Protein AF-A0A1A8QWT6-F1 (afdb_monomer)

Radius of gyration: 21.52 Å; Cα contacts (8 Å, |Δi|>4): 157; chains: 1; bounding box: 65×19×58 Å

Foldseek 3Di:
DDDDDDPDDDWFDKDKDKDWCFKWFPADFPDQDPPPRQTWDWDKDWDDDVLVPVLIDIFDIDPTHRGRMDGTRDMDMDMFTADVVVGDTDHD

InterPro domains:
  IPR035892 C2 domain superfamily [G3DSA:2.60.40.150] (8-91)
  IPR035892 C2 domain superfamily [SSF49562] (8-85)
  IPR037721 Ferlin family [PTHR12546] (2-91)
  IPR037725 Ferlin, sixth C2 domain [cd08374] (16-92)

Structure (mmCIF, N/CA/C/O backbone):
data_AF-A0A1A8QWT6-F1
#
_entry.id   AF-A0A1A8QWT6-F1
#
loop_
_atom_site.group_PDB
_atom_site.id
_atom_site.type_symbol
_atom_site.label_atom_id
_atom_site.label_alt_id
_atom_site.label_comp_id
_atom_site.label_asym_id
_atom_site.label_entity_id
_atom_site.label_seq_id
_atom_site.pdbx_PDB_ins_code
_atom_site.Cartn_x
_atom_site.Car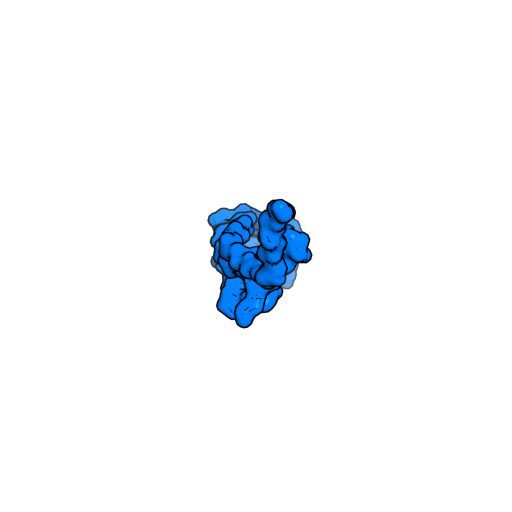tn_y
_atom_site.Cartn_z
_atom_site.occupancy
_atom_site.B_iso_or_equiv
_atom_site.auth_seq_id
_atom_site.auth_comp_id
_atom_site.auth_asym_id
_atom_site.auth_atom_id
_atom_site.pdbx_PDB_model_num
ATOM 1 N N . ALA A 1 1 ? -38.589 8.077 34.125 1.00 81.62 1 ALA A N 1
ATOM 2 C CA . ALA A 1 1 ? -37.239 8.667 34.004 1.00 81.62 1 ALA A CA 1
ATOM 3 C C . ALA A 1 1 ? -36.644 8.234 32.668 1.00 81.62 1 ALA A C 1
ATOM 5 O O . ALA A 1 1 ? -37.025 7.156 32.215 1.00 81.62 1 ALA A O 1
ATOM 6 N N . PRO A 1 2 ? -35.786 9.041 32.018 1.00 87.31 2 PRO A N 1
ATOM 7 C CA .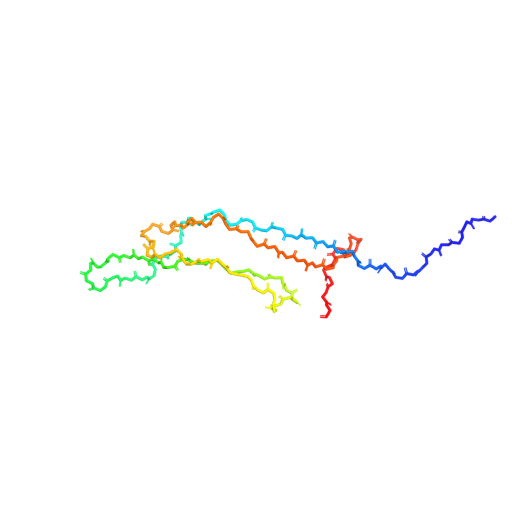 PRO A 1 2 ? -35.059 8.579 30.839 1.00 87.31 2 PRO A CA 1
ATOM 8 C C . PRO A 1 2 ? -34.160 7.380 31.193 1.00 87.31 2 PRO A C 1
ATOM 10 O O . PRO A 1 2 ? -33.775 7.237 32.359 1.00 87.31 2 PRO A O 1
ATOM 13 N N . PRO A 1 3 ? -33.847 6.510 30.218 1.00 93.19 3 PRO A N 1
ATOM 14 C CA . PRO A 1 3 ? -32.898 5.428 30.430 1.00 93.19 3 PRO A CA 1
ATOM 15 C C . PRO A 1 3 ? -31.518 5.979 30.807 1.00 93.19 3 PRO A C 1
ATOM 17 O O . PRO A 1 3 ? -31.138 7.072 30.383 1.00 93.19 3 PRO A O 1
ATOM 20 N N . ALA A 1 4 ? -30.770 5.215 31.606 1.00 92.94 4 ALA A N 1
ATOM 21 C CA . ALA A 1 4 ? -29.390 5.552 31.933 1.00 92.94 4 ALA A CA 1
ATOM 22 C C . ALA A 1 4 ? -28.533 5.564 30.657 1.00 92.94 4 ALA A C 1
ATOM 24 O O . ALA A 1 4 ? -28.653 4.676 29.813 1.00 92.94 4 ALA A O 1
ATOM 25 N N . VAL A 1 5 ? -27.678 6.577 30.526 1.00 91.25 5 VAL A N 1
ATOM 26 C CA . VAL A 1 5 ? -26.732 6.701 29.413 1.00 91.25 5 VAL A CA 1
ATOM 27 C C . VAL A 1 5 ? -25.512 5.838 29.713 1.00 91.25 5 VAL A C 1
ATOM 29 O O . VAL A 1 5 ? -24.947 5.932 30.803 1.00 91.25 5 VAL A O 1
ATOM 32 N N . ASP A 1 6 ? -25.097 5.013 28.752 1.00 88.25 6 ASP A N 1
ATOM 33 C CA . ASP A 1 6 ? -23.822 4.308 28.849 1.00 88.25 6 ASP A CA 1
ATOM 34 C C . ASP A 1 6 ? -22.670 5.286 28.582 1.00 88.25 6 ASP A C 1
ATOM 36 O O . ASP A 1 6 ? -22.613 5.924 27.531 1.00 88.25 6 ASP A O 1
ATOM 40 N N . ILE A 1 7 ? -21.778 5.418 29.563 1.00 89.44 7 ILE A N 1
ATOM 41 C CA .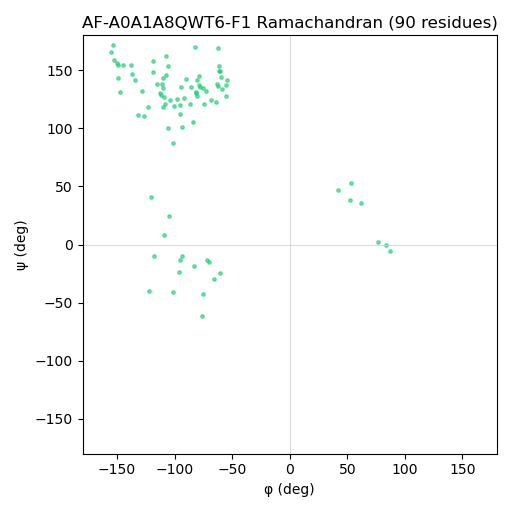 ILE A 1 7 ? -20.608 6.308 29.539 1.00 89.44 7 ILE A CA 1
ATOM 42 C C . ILE A 1 7 ?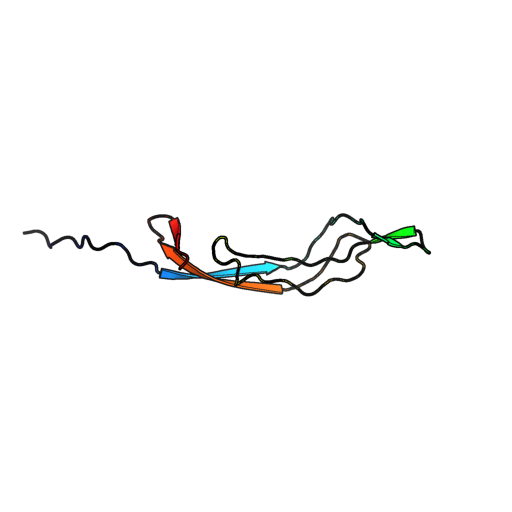 -19.290 5.537 29.414 1.00 89.44 7 ILE A C 1
ATOM 44 O O . ILE A 1 7 ? -18.217 6.120 29.588 1.00 89.44 7 ILE A O 1
ATOM 48 N N . LYS A 1 8 ? -19.339 4.221 29.175 1.00 92.44 8 LYS A N 1
ATOM 49 C CA . LYS A 1 8 ? -18.122 3.442 28.938 1.00 92.44 8 LYS A CA 1
ATOM 50 C C . LYS A 1 8 ? -17.382 3.981 27.707 1.00 92.44 8 LYS A C 1
ATOM 52 O O . LYS A 1 8 ? -18.033 4.371 26.734 1.00 92.44 8 LYS A O 1
ATOM 57 N N . PRO A 1 9 ? -16.035 3.980 27.715 1.00 87.69 9 PRO A N 1
ATOM 58 C CA . PRO A 1 9 ? -15.265 4.275 26.517 1.00 87.69 9 PRO A CA 1
ATOM 59 C C . PRO A 1 9 ? -15.692 3.362 25.370 1.00 87.69 9 PRO A C 1
ATOM 61 O O . PRO A 1 9 ? -15.962 2.175 25.576 1.00 87.69 9 PRO A O 1
ATOM 64 N N . ARG A 1 10 ? -15.736 3.916 24.159 1.00 90.50 10 ARG A N 1
ATOM 65 C CA . ARG A 1 10 ? -15.963 3.119 22.955 1.00 90.50 10 ARG A CA 1
ATOM 66 C C . ARG A 1 10 ? -14.801 2.150 22.788 1.00 90.50 10 ARG A C 1
ATOM 68 O O . ARG A 1 10 ? -13.647 2.511 23.011 1.00 90.50 10 ARG A O 1
ATOM 75 N N . LEU A 1 11 ? -15.122 0.920 22.417 1.00 91.81 11 LEU A N 1
ATOM 76 C CA . LEU A 1 11 ? -14.112 -0.066 22.073 1.00 91.81 11 LEU A CA 1
ATOM 77 C C . LEU A 1 11 ? -13.819 0.034 20.573 1.00 91.81 11 LEU A C 1
ATOM 79 O O . LEU A 1 11 ? -14.755 0.265 19.804 1.00 91.81 11 LEU A O 1
ATOM 83 N N . PRO A 1 12 ? -12.557 -0.133 20.156 1.00 93.88 12 PRO A N 1
ATOM 84 C CA . PRO A 1 12 ? -12.219 -0.217 18.745 1.00 93.88 12 PRO A CA 1
ATOM 85 C C . PRO A 1 12 ? -12.900 -1.408 18.065 1.00 93.88 12 PRO A C 1
ATOM 87 O O . PRO A 1 12 ? -13.112 -2.458 18.676 1.00 93.88 12 PRO A O 1
ATOM 90 N N . GLU A 1 13 ? -13.195 -1.244 16.783 1.00 94.81 13 GLU A N 1
ATOM 91 C CA . GLU A 1 13 ? -13.732 -2.281 15.907 1.00 94.81 13 GLU A CA 1
ATOM 92 C C . GLU A 1 13 ? -12.650 -2.733 14.920 1.00 94.81 13 GLU A C 1
ATOM 94 O O . GLU A 1 13 ? -11.835 -1.925 14.481 1.00 94.81 13 GLU A O 1
ATOM 99 N N . GLN A 1 14 ? -12.636 -4.013 14.542 1.00 94.75 14 GLN A N 1
ATOM 100 C CA . GLN A 1 14 ? -11.654 -4.530 13.587 1.00 94.75 14 GLN A CA 1
ATOM 101 C C . GLN A 1 14 ? -12.070 -4.212 12.144 1.00 94.75 14 GLN A C 1
ATOM 103 O O . GLN A 1 14 ? -13.167 -4.565 11.710 1.00 94.75 14 GLN A O 1
ATOM 108 N N . TYR A 1 15 ? -11.156 -3.615 11.383 1.00 95.00 15 TYR A N 1
ATOM 109 C CA . TYR A 1 15 ? -11.312 -3.294 9.965 1.00 95.00 15 TYR A CA 1
ATOM 110 C C . TYR A 1 15 ? -10.257 -4.010 9.116 1.00 95.00 15 TYR A C 1
ATOM 112 O O . TYR A 1 15 ? -9.189 -4.393 9.597 1.00 95.00 15 TYR A O 1
ATOM 120 N N . GLU A 1 16 ? -10.555 -4.168 7.824 1.00 95.56 16 GLU A N 1
ATOM 121 C CA . GLU A 1 16 ? -9.616 -4.665 6.817 1.00 95.56 16 GLU A CA 1
ATOM 122 C C . GLU A 1 16 ? -9.480 -3.638 5.681 1.00 95.56 16 GLU A C 1
ATOM 124 O O . GLU A 1 16 ? -10.453 -3.340 4.984 1.00 95.56 16 GLU A O 1
ATOM 129 N N . LEU A 1 17 ? -8.272 -3.102 5.480 1.00 95.00 17 LEU A N 1
ATOM 130 C CA . LEU A 1 17 ? -7.929 -2.262 4.330 1.00 95.00 17 LEU A CA 1
ATOM 131 C C . LEU A 1 17 ? -7.233 -3.114 3.272 1.00 95.00 17 LEU A C 1
ATOM 133 O O . LEU A 1 17 ? -6.209 -3.745 3.532 1.00 95.00 17 LEU A O 1
ATOM 137 N N . ARG A 1 18 ? -7.775 -3.086 2.054 1.00 97.56 18 ARG A N 1
ATOM 138 C CA . ARG A 1 18 ? -7.178 -3.727 0.882 1.00 97.56 18 ARG A CA 1
ATOM 139 C C . ARG A 1 18 ? -6.627 -2.665 -0.054 1.00 97.56 18 ARG A C 1
ATOM 141 O O . ARG A 1 18 ? -7.391 -1.841 -0.551 1.00 97.56 18 ARG A O 1
ATOM 148 N N . VAL A 1 19 ? -5.329 -2.719 -0.323 1.00 97.62 19 VAL A N 1
ATOM 149 C C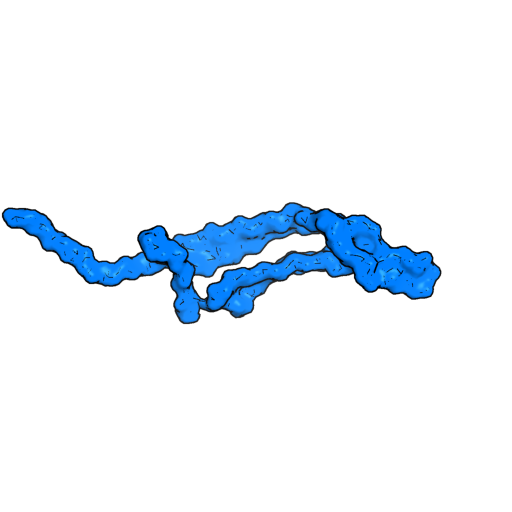A . VAL A 1 19 ? -4.669 -1.864 -1.317 1.00 97.62 19 VAL A CA 1
ATOM 150 C C . VAL A 1 19 ? -4.271 -2.747 -2.487 1.00 97.62 19 VAL A C 1
ATOM 152 O O . VAL A 1 19 ? -3.518 -3.701 -2.309 1.00 97.62 19 VAL A O 1
ATOM 155 N N . ILE A 1 20 ? -4.813 -2.464 -3.671 1.00 98.06 20 ILE A N 1
ATOM 156 C CA . ILE A 1 20 ? -4.492 -3.214 -4.886 1.00 98.06 20 ILE A CA 1
ATOM 157 C C . ILE A 1 20 ? -3.479 -2.413 -5.699 1.00 98.06 20 ILE A C 1
ATOM 159 O O . ILE A 1 20 ? -3.775 -1.297 -6.122 1.00 98.06 20 ILE A O 1
ATOM 163 N N . ILE A 1 21 ? -2.301 -2.993 -5.915 1.00 98.12 21 ILE A N 1
ATOM 164 C CA . ILE A 1 21 ? -1.271 -2.471 -6.809 1.00 98.12 21 ILE A CA 1
ATOM 165 C C . ILE A 1 21 ? -1.476 -3.137 -8.164 1.00 98.12 21 ILE A C 1
ATOM 167 O O . ILE A 1 21 ? -1.109 -4.293 -8.361 1.00 98.12 21 ILE A O 1
ATOM 171 N N . TRP A 1 22 ? -2.098 -2.419 -9.094 1.00 97.75 22 TRP A N 1
ATOM 172 C CA . TRP A 1 22 ? -2.271 -2.906 -10.461 1.00 97.75 22 TRP A CA 1
ATOM 173 C C . TRP A 1 22 ? -0.968 -2.787 -11.241 1.00 97.75 22 TRP A C 1
ATOM 175 O O . TRP A 1 22 ? -0.398 -3.801 -11.650 1.00 97.75 22 TRP A O 1
ATOM 185 N N . ASN A 1 23 ? -0.485 -1.557 -11.387 1.00 96.88 23 ASN A N 1
ATOM 186 C CA . ASN A 1 23 ? 0.726 -1.236 -12.115 1.00 96.88 23 ASN A CA 1
ATOM 187 C C . ASN A 1 23 ? 1.348 0.083 -11.632 1.00 96.88 23 ASN A C 1
ATOM 189 O O . ASN A 1 23 ? 0.698 0.869 -10.940 1.00 96.88 23 ASN A O 1
ATOM 193 N N . THR A 1 24 ? 2.595 0.309 -12.027 1.00 97.06 24 THR A N 1
ATOM 194 C CA . THR A 1 24 ? 3.270 1.610 -12.020 1.00 97.06 24 THR A CA 1
ATOM 195 C C . THR A 1 24 ? 3.416 2.120 -13.448 1.00 97.06 24 THR A C 1
ATOM 197 O O . THR A 1 24 ? 3.292 1.345 -14.400 1.00 97.06 24 THR A O 1
ATOM 200 N N . ASP A 1 25 ? 3.658 3.417 -13.574 1.00 96.62 25 ASP A N 1
ATOM 201 C CA . ASP A 1 25 ? 3.978 4.107 -14.819 1.00 96.62 25 ASP A CA 1
ATOM 202 C C . ASP A 1 25 ? 4.889 5.301 -14.486 1.00 96.62 25 ASP A C 1
ATOM 204 O O . ASP A 1 25 ? 4.846 5.791 -13.351 1.00 96.62 25 ASP A O 1
ATOM 208 N N . ASP A 1 26 ? 5.707 5.734 -15.446 1.00 94.81 26 ASP A N 1
ATOM 209 C CA . ASP A 1 26 ? 6.634 6.879 -15.341 1.00 94.81 26 ASP A CA 1
ATOM 210 C C . ASP A 1 26 ? 7.580 6.832 -14.115 1.00 94.81 26 ASP A C 1
ATOM 212 O O . ASP A 1 26 ? 7.859 7.834 -13.453 1.00 94.81 26 ASP A O 1
ATOM 216 N N . VAL A 1 27 ? 8.064 5.634 -13.764 1.00 96.50 27 VAL A N 1
ATOM 217 C CA . VAL A 1 27 ? 9.101 5.461 -12.734 1.00 96.50 27 VAL A CA 1
ATOM 218 C C . VAL A 1 27 ? 10.461 5.877 -13.297 1.00 96.50 27 VAL A C 1
ATOM 220 O O . VAL A 1 27 ? 10.832 5.474 -14.398 1.00 96.50 27 VAL A O 1
ATOM 223 N N . PHE A 1 28 ? 11.225 6.652 -12.519 1.00 96.06 28 PHE A N 1
ATOM 224 C CA . PHE A 1 28 ? 12.580 7.070 -12.887 1.00 96.06 28 PHE A CA 1
ATOM 225 C C . PHE A 1 28 ? 13.481 5.870 -13.200 1.00 96.06 28 PHE A C 1
ATOM 227 O O . PHE A 1 28 ? 13.459 4.867 -12.487 1.00 96.06 28 PHE A O 1
ATOM 234 N N . LEU A 1 29 ? 14.267 5.996 -14.271 1.00 96.06 29 LEU A N 1
ATOM 235 C CA . LEU A 1 29 ? 15.188 4.978 -14.774 1.00 96.06 29 LEU A CA 1
ATOM 236 C C . LEU A 1 29 ? 16.616 5.328 -14.350 1.00 96.06 29 LEU A C 1
ATOM 238 O O . LEU A 1 29 ? 17.326 6.033 -15.071 1.00 96.06 29 LEU A O 1
ATOM 242 N N . ASP A 1 30 ? 17.008 4.881 -13.161 1.00 91.75 30 ASP A N 1
ATOM 243 C CA . ASP A 1 30 ? 18.275 5.287 -12.540 1.00 91.75 30 ASP A CA 1
ATOM 244 C C . ASP A 1 30 ? 19.425 4.296 -12.811 1.00 91.75 30 ASP A C 1
ATOM 246 O O . ASP A 1 30 ? 20.595 4.646 -12.623 1.00 91.75 30 ASP A O 1
ATOM 250 N N . ASP A 1 31 ? 19.128 3.089 -13.308 1.00 91.31 31 ASP A N 1
ATOM 251 C CA . ASP A 1 31 ? 20.129 2.065 -13.616 1.00 91.31 31 ASP A CA 1
ATOM 252 C C . ASP A 1 31 ? 20.539 2.101 -15.092 1.00 91.31 31 ASP A C 1
ATOM 254 O O . ASP A 1 31 ? 19.769 1.750 -15.987 1.00 91.31 31 ASP A O 1
ATOM 258 N N . ILE A 1 32 ? 21.793 2.482 -15.355 1.00 92.81 32 ILE A N 1
ATOM 259 C CA . ILE A 1 32 ? 22.370 2.516 -16.706 1.00 92.81 32 ILE A CA 1
ATOM 260 C C . ILE A 1 32 ? 23.142 1.223 -16.974 1.00 92.81 32 ILE A C 1
ATOM 262 O O . ILE A 1 32 ? 24.140 0.928 -16.308 1.00 92.81 32 ILE A O 1
ATOM 266 N N . ASN A 1 33 ? 22.736 0.476 -18.003 1.00 89.62 33 ASN A N 1
ATOM 267 C CA . ASN A 1 33 ? 23.460 -0.718 -18.432 1.00 89.62 33 ASN A CA 1
ATOM 268 C C . ASN A 1 33 ? 24.877 -0.347 -18.936 1.00 89.62 33 ASN A C 1
ATOM 270 O O . ASN A 1 33 ? 25.001 0.418 -19.893 1.00 89.62 33 ASN A O 1
ATOM 274 N N . PRO A 1 34 ? 25.967 -0.907 -18.373 1.00 90.94 34 PRO A N 1
ATOM 275 C CA . PRO A 1 34 ? 27.336 -0.503 -18.712 1.00 90.94 34 PRO A CA 1
ATOM 276 C C . PRO A 1 34 ? 27.788 -0.921 -20.120 1.00 90.94 34 PRO A C 1
ATOM 278 O O . PRO A 1 34 ? 28.806 -0.423 -20.602 1.00 90.94 34 PRO A O 1
ATOM 281 N N . PHE A 1 35 ? 27.071 -1.839 -20.774 1.00 92.19 35 PHE A N 1
ATOM 282 C CA . PHE A 1 35 ? 27.397 -2.318 -22.118 1.00 92.19 35 PHE A CA 1
ATOM 283 C C . PHE A 1 35 ? 26.528 -1.674 -23.199 1.00 92.19 35 PHE A C 1
ATOM 285 O O . PHE A 1 35 ? 27.050 -1.346 -24.263 1.00 92.19 35 PHE A O 1
ATOM 292 N N . THR A 1 36 ? 25.224 -1.508 -22.951 1.00 92.00 36 THR A N 1
ATOM 293 C CA . THR A 1 36 ? 24.295 -0.939 -23.946 1.00 92.00 36 THR A CA 1
ATOM 294 C C . THR A 1 36 ? 24.057 0.558 -23.762 1.00 92.00 36 THR A C 1
ATOM 296 O O . THR A 1 36 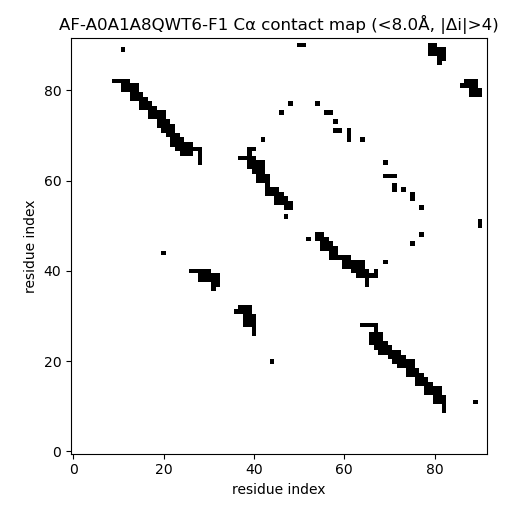? 23.745 1.243 -24.730 1.00 92.00 36 THR A O 1
ATOM 299 N N . GLY A 1 37 ? 24.255 1.084 -22.549 1.00 92.50 37 GLY A N 1
ATOM 300 C CA . GLY A 1 37 ? 23.940 2.466 -22.186 1.00 92.50 37 GLY A CA 1
ATOM 301 C C . GLY A 1 37 ? 22.449 2.728 -21.958 1.00 92.50 37 GLY A C 1
ATOM 302 O O . GLY A 1 37 ? 22.084 3.869 -21.682 1.00 92.50 37 GLY A O 1
ATOM 303 N N . ASP A 1 38 ? 21.599 1.702 -22.062 1.00 93.75 38 ASP A N 1
ATOM 304 C CA . ASP A 1 38 ? 20.155 1.856 -21.890 1.00 93.75 38 ASP A CA 1
ATOM 305 C C . ASP A 1 38 ? 19.808 2.075 -20.408 1.00 93.75 38 ASP A C 1
ATOM 307 O O . ASP A 1 38 ? 20.307 1.328 -19.554 1.00 93.75 38 ASP A O 1
ATOM 311 N N . PRO A 1 39 ? 18.970 3.078 -20.090 1.00 95.69 39 PRO A N 1
ATOM 312 C CA . PRO A 1 39 ? 18.472 3.294 -18.741 1.00 95.69 39 PRO A CA 1
ATOM 313 C C . PRO A 1 39 ? 17.332 2.319 -18.420 1.00 95.69 39 PRO A C 1
ATOM 315 O O . PRO A 1 39 ? 16.521 1.967 -19.280 1.00 95.69 39 PRO A O 1
ATOM 318 N N . SER A 1 40 ? 17.268 1.888 -17.167 1.00 96.00 40 SER A N 1
ATOM 319 C CA . SER A 1 40 ? 16.295 0.924 -16.658 1.00 96.00 40 SER A CA 1
ATOM 320 C C . SER A 1 40 ? 16.052 1.119 -15.158 1.00 96.00 40 SER A C 1
ATOM 322 O O . SER A 1 40 ? 16.760 1.899 -14.522 1.00 96.00 40 SER A O 1
ATOM 324 N N . SER A 1 41 ? 15.062 0.415 -14.605 1.00 96.50 41 SER A N 1
ATOM 325 C CA . SER A 1 41 ? 14.849 0.295 -13.158 1.00 96.50 41 SER A CA 1
ATOM 326 C C . SER A 1 41 ? 14.231 -1.047 -12.772 1.00 96.50 41 SER A C 1
ATOM 328 O O . SER A 1 41 ? 13.331 -1.551 -13.448 1.00 96.50 41 SER A O 1
ATOM 330 N N . ASP A 1 42 ? 14.654 -1.577 -11.626 1.00 96.38 42 ASP A N 1
ATOM 331 C CA . ASP A 1 42 ? 13.970 -2.663 -10.923 1.00 96.38 42 ASP A CA 1
ATOM 332 C C . ASP A 1 42 ? 12.890 -2.087 -9.996 1.00 96.38 42 ASP A C 1
ATOM 334 O O . ASP A 1 42 ? 13.173 -1.301 -9.090 1.00 96.38 42 ASP A O 1
ATOM 338 N N . ILE A 1 43 ? 11.630 -2.475 -10.204 1.00 97.38 43 ILE A N 1
ATOM 339 C CA . ILE A 1 43 ? 10.483 -1.841 -9.539 1.00 97.38 43 ILE A CA 1
ATOM 340 C C . ILE A 1 43 ? 9.836 -2.812 -8.553 1.00 97.38 43 ILE A C 1
ATOM 342 O O . ILE A 1 43 ? 9.453 -3.921 -8.913 1.00 97.38 43 ILE A O 1
ATOM 346 N N . TYR A 1 44 ? 9.631 -2.373 -7.313 1.00 97.69 44 TYR A N 1
ATOM 347 C CA . TYR A 1 44 ? 8.771 -3.046 -6.340 1.00 97.69 44 TYR A CA 1
ATOM 348 C C . TYR A 1 44 ? 8.070 -2.008 -5.464 1.00 97.69 44 TYR A C 1
ATOM 350 O O . TYR A 1 44 ? 8.562 -0.894 -5.273 1.00 97.69 44 T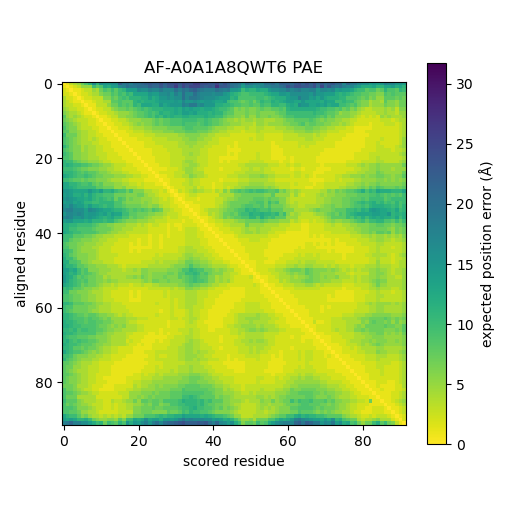YR A O 1
ATOM 358 N N . VAL A 1 45 ? 6.912 -2.368 -4.916 1.00 98.06 45 VAL A N 1
ATOM 359 C CA . VAL A 1 45 ? 6.144 -1.492 -4.027 1.00 98.06 45 VAL A CA 1
ATOM 360 C C . VAL A 1 45 ? 6.173 -2.059 -2.620 1.00 98.06 45 VAL A C 1
ATOM 362 O O . VAL A 1 45 ? 6.008 -3.260 -2.418 1.00 98.06 45 VAL A O 1
ATOM 365 N N . LYS A 1 46 ? 6.341 -1.182 -1.630 1.00 97.69 46 LYS A N 1
ATOM 366 C CA . LYS A 1 46 ? 6.322 -1.538 -0.213 1.00 97.69 46 LYS A CA 1
ATOM 367 C C . LYS A 1 46 ? 5.357 -0.642 0.550 1.00 97.69 46 LYS A C 1
ATOM 369 O O . LYS A 1 46 ? 5.398 0.575 0.397 1.00 97.69 46 LYS A O 1
ATOM 374 N N . GLY A 1 47 ? 4.502 -1.235 1.377 1.00 96.94 47 GLY A N 1
ATOM 375 C CA . GLY A 1 47 ? 3.456 -0.525 2.114 1.00 96.94 47 GLY A CA 1
ATOM 376 C C . GLY A 1 47 ? 3.343 -0.987 3.563 1.00 96.94 47 GLY A C 1
ATOM 377 O O . GLY A 1 47 ? 3.579 -2.152 3.877 1.00 96.94 47 GLY A O 1
ATOM 378 N N . TRP A 1 48 ? 2.994 -0.062 4.455 1.00 95.56 48 TRP A N 1
ATOM 379 C CA . TRP A 1 48 ? 2.719 -0.339 5.865 1.00 95.56 48 TRP A CA 1
ATOM 380 C C . TRP A 1 48 ? 1.751 0.697 6.441 1.00 95.56 48 TRP A C 1
ATOM 382 O O . TRP A 1 48 ? 1.623 1.807 5.920 1.00 95.56 48 TRP A O 1
ATOM 392 N N . ILE A 1 49 ? 1.081 0.330 7.534 1.00 92.38 49 ILE A N 1
ATOM 393 C CA . ILE A 1 49 ? 0.298 1.257 8.354 1.00 92.38 49 ILE A CA 1
ATOM 394 C C . ILE A 1 49 ? 1.192 1.751 9.493 1.00 92.38 49 ILE A C 1
ATOM 396 O O . ILE A 1 49 ? 1.897 0.967 10.127 1.00 92.38 49 ILE A O 1
ATOM 400 N N . LYS A 1 50 ? 1.166 3.059 9.765 1.00 88.44 50 LYS A N 1
ATOM 401 C CA . LYS A 1 50 ? 1.888 3.658 10.895 1.00 88.44 50 LYS A CA 1
ATOM 402 C C . LYS A 1 50 ? 1.474 2.979 12.207 1.00 88.44 50 LYS A C 1
ATOM 404 O O . LYS A 1 50 ? 0.285 2.923 12.504 1.00 88.44 50 LYS A O 1
ATOM 409 N N . GLY A 1 51 ? 2.448 2.514 12.989 1.00 86.75 51 GLY A N 1
ATOM 410 C CA . GLY A 1 51 ? 2.195 1.778 14.234 1.00 86.75 51 GLY A CA 1
ATOM 411 C C . GLY A 1 51 ? 2.024 0.268 14.041 1.00 86.75 51 GLY A C 1
ATOM 412 O O . GLY A 1 51 ? 1.968 -0.455 15.026 1.00 86.75 51 GLY A O 1
ATOM 413 N N . LEU A 1 52 ? 2.001 -0.216 12.794 1.00 87.44 52 LEU A N 1
ATOM 414 C CA . LEU A 1 52 ? 2.041 -1.635 12.425 1.00 87.44 52 LEU A CA 1
ATOM 415 C C . LEU A 1 52 ? 3.263 -1.915 11.537 1.00 87.44 52 LEU A C 1
ATOM 417 O O . LEU A 1 52 ? 3.187 -2.643 10.550 1.00 87.44 52 LEU A O 1
ATOM 421 N N . ASP A 1 53 ? 4.413 -1.320 11.864 1.00 89.00 53 ASP A N 1
ATOM 422 C CA . ASP A 1 53 ? 5.638 -1.427 11.059 1.00 89.00 53 ASP A CA 1
ATOM 423 C C . ASP A 1 53 ? 6.139 -2.881 10.917 1.00 89.00 53 ASP A C 1
ATOM 425 O O . ASP A 1 53 ? 6.791 -3.220 9.928 1.00 89.00 53 ASP A O 1
ATOM 429 N N . GLY A 1 54 ? 5.790 -3.756 11.870 1.00 89.94 54 GLY A N 1
ATOM 430 C CA . GLY A 1 54 ? 6.044 -5.201 11.804 1.00 89.94 54 GLY A CA 1
ATOM 431 C C . GLY A 1 54 ? 5.174 -5.962 10.793 1.00 89.94 54 GLY A C 1
ATOM 432 O O . GLY A 1 54 ? 5.499 -7.095 10.456 1.00 89.94 54 GLY A O 1
ATOM 433 N N . GLU A 1 55 ? 4.109 -5.344 10.275 1.00 91.88 55 GLU A N 1
ATOM 434 C CA . GLU A 1 55 ? 3.185 -5.911 9.277 1.00 91.88 55 GLU A CA 1
ATOM 435 C C . GLU A 1 55 ? 3.404 -5.323 7.873 1.00 91.88 55 GLU A C 1
ATOM 437 O O . GLU A 1 55 ? 2.502 -5.279 7.032 1.00 91.88 55 GLU A O 1
ATOM 442 N N . LYS A 1 56 ? 4.617 -4.831 7.613 1.00 96.44 56 LYS A N 1
ATOM 443 C CA . LYS A 1 56 ? 5.026 -4.295 6.316 1.00 96.44 56 LYS A CA 1
ATOM 444 C C . LYS A 1 56 ? 4.890 -5.357 5.223 1.00 96.44 56 LYS A C 1
ATOM 446 O O . LYS A 1 56 ? 5.344 -6.487 5.385 1.00 96.44 56 LYS A O 1
ATOM 451 N N . GLN A 1 57 ? 4.304 -4.968 4.096 1.00 98.06 57 GLN A N 1
ATOM 452 C CA . GLN A 1 57 ? 4.091 -5.827 2.932 1.00 98.06 57 GLN A CA 1
ATOM 453 C C . GLN A 1 57 ? 4.835 -5.268 1.724 1.00 98.06 57 GLN A C 1
ATOM 455 O O . GLN A 1 57 ? 5.006 -4.053 1.597 1.00 98.06 57 GLN A O 1
ATOM 460 N N . GLU A 1 58 ? 5.286 -6.156 0.847 1.00 98.19 58 GLU A N 1
ATOM 461 C CA . GLU A 1 58 ? 5.963 -5.808 -0.399 1.00 98.19 58 GLU A CA 1
ATOM 462 C C . GLU A 1 58 ? 5.468 -6.686 -1.547 1.00 98.19 58 GLU A C 1
ATOM 464 O O . GLU A 1 58 ? 4.917 -7.766 -1.320 1.00 98.19 58 GLU A O 1
ATOM 469 N N . THR A 1 59 ? 5.579 -6.170 -2.766 1.00 98.31 59 THR A N 1
ATOM 470 C CA . THR A 1 59 ? 5.360 -6.939 -3.993 1.00 98.31 59 THR A CA 1
ATOM 471 C C . THR A 1 59 ? 6.621 -7.718 -4.358 1.00 98.31 59 THR A C 1
ATOM 473 O O . THR A 1 59 ? 7.703 -7.433 -3.844 1.00 98.31 59 THR A O 1
ATOM 476 N N . ASP A 1 60 ? 6.502 -8.620 -5.331 1.00 97.19 60 ASP A N 1
ATOM 477 C CA . ASP A 1 60 ? 7.666 -9.094 -6.083 1.00 97.19 60 ASP A CA 1
ATOM 478 C C . ASP A 1 60 ? 8.332 -7.936 -6.856 1.00 97.19 60 ASP A C 1
ATOM 480 O O . ASP A 1 60 ? 7.777 -6.835 -6.965 1.00 97.19 60 ASP A O 1
ATOM 484 N N . VAL A 1 61 ? 9.526 -8.186 -7.398 1.00 96.94 61 VAL A N 1
ATOM 485 C CA . VAL A 1 61 ? 10.283 -7.216 -8.203 1.00 96.94 61 VAL A CA 1
ATOM 486 C C . VAL A 1 61 ? 9.947 -7.384 -9.686 1.00 96.94 61 VAL A C 1
ATOM 488 O O . VAL A 1 61 ? 10.097 -8.470 -10.247 1.00 96.94 61 VAL A O 1
ATOM 491 N N . HIS A 1 62 ? 9.539 -6.298 -10.338 1.00 96.25 62 HIS A N 1
ATOM 492 C CA . HIS A 1 62 ? 9.510 -6.186 -11.791 1.00 96.25 62 HIS A CA 1
ATOM 493 C C . HIS A 1 62 ? 10.904 -5.782 -12.280 1.00 96.25 62 HIS A C 1
ATOM 495 O O . HIS A 1 62 ? 11.329 -4.645 -12.094 1.00 96.25 62 HIS A O 1
ATOM 501 N N . PHE A 1 63 ? 11.620 -6.742 -12.857 1.00 94.81 63 PHE A N 1
ATOM 502 C CA . PHE A 1 63 ? 13.021 -6.591 -13.239 1.00 94.81 63 PHE A CA 1
ATOM 503 C C . PHE A 1 63 ? 13.192 -5.800 -14.542 1.00 94.81 63 PHE A C 1
ATOM 505 O O . PHE A 1 63 ? 12.527 -6.102 -15.536 1.00 94.81 63 PHE A O 1
ATOM 512 N N . ASN A 1 64 ? 14.145 -4.867 -14.553 1.00 93.81 64 ASN A N 1
ATOM 513 C CA . ASN A 1 64 ? 14.664 -4.180 -15.733 1.00 93.81 64 ASN A CA 1
ATOM 514 C C . ASN A 1 64 ? 13.574 -3.522 -16.601 1.00 93.81 64 ASN A C 1
ATOM 516 O O . ASN A 1 64 ? 13.491 -3.748 -17.814 1.00 93.81 64 ASN A O 1
ATOM 520 N N . SER A 1 65 ? 12.730 -2.694 -15.983 1.00 95.81 65 SER A N 1
ATOM 521 C CA . SER A 1 65 ? 11.782 -1.855 -16.716 1.00 95.81 65 SER A CA 1
ATOM 522 C C . SER A 1 65 ? 12.529 -0.779 -17.499 1.00 95.81 65 SER A C 1
ATOM 524 O O . SER A 1 65 ? 13.280 -0.005 -16.917 1.00 95.81 65 SER A O 1
ATOM 526 N N . LEU A 1 66 ? 12.312 -0.721 -18.814 1.00 95.38 66 LEU A N 1
ATOM 527 C CA . LEU A 1 66 ? 12.916 0.275 -19.714 1.00 95.38 66 LEU A CA 1
ATOM 528 C C . LEU A 1 66 ? 12.028 1.509 -19.922 1.00 95.38 66 LEU A C 1
ATOM 530 O O . LEU A 1 66 ? 12.440 2.475 -20.557 1.00 95.38 66 LEU A O 1
ATOM 534 N N . THR A 1 67 ? 10.783 1.446 -19.453 1.00 95.38 67 THR A N 1
ATOM 535 C CA . THR A 1 67 ? 9.764 2.486 -19.650 1.00 95.38 67 THR A CA 1
ATOM 536 C C . THR A 1 67 ? 9.286 3.092 -18.336 1.00 95.38 67 THR A C 1
ATOM 538 O O . THR A 1 67 ? 8.564 4.080 -18.356 1.00 95.38 67 THR A O 1
ATOM 541 N N . GLY A 1 68 ? 9.664 2.504 -17.197 1.00 95.56 68 GLY A N 1
ATOM 542 C CA . GLY A 1 68 ? 9.133 2.863 -15.882 1.00 95.56 68 GLY A CA 1
ATOM 543 C C . GLY A 1 68 ? 7.800 2.172 -15.562 1.00 95.56 68 GLY A C 1
ATOM 544 O O . GLY A 1 68 ? 7.251 2.340 -14.472 1.00 95.56 68 GLY A O 1
ATOM 545 N N . GLU A 1 69 ? 7.284 1.355 -16.481 1.00 97.25 69 GLU A N 1
ATOM 546 C CA . GLU A 1 69 ? 6.096 0.537 -16.259 1.00 97.25 69 GLU A CA 1
ATOM 547 C C . GLU A 1 69 ? 6.441 -0.734 -15.472 1.00 97.25 69 GLU A C 1
ATOM 549 O O . GLU A 1 69 ? 7.467 -1.375 -15.703 1.00 97.25 69 GLU A O 1
ATOM 554 N N . GLY A 1 70 ? 5.553 -1.137 -14.565 1.00 96.38 70 GLY A N 1
ATOM 555 C CA . GLY A 1 70 ? 5.647 -2.402 -13.837 1.00 96.38 70 GLY A CA 1
ATOM 556 C C . GLY A 1 70 ? 4.253 -2.939 -13.545 1.00 96.38 70 GLY A C 1
ATOM 557 O O . GLY A 1 70 ? 3.402 -2.194 -13.074 1.00 96.38 70 GLY A O 1
ATOM 558 N N . ASN A 1 71 ? 3.983 -4.212 -13.838 1.00 96.44 71 ASN A N 1
ATOM 559 C CA . ASN A 1 71 ? 2.674 -4.838 -13.611 1.00 96.44 71 ASN A CA 1
ATOM 560 C C . ASN A 1 71 ? 2.757 -5.834 -12.454 1.00 96.44 71 ASN A C 1
ATOM 562 O O . ASN A 1 71 ? 3.603 -6.727 -12.475 1.00 96.44 71 ASN A O 1
ATOM 566 N N . PHE A 1 72 ? 1.873 -5.685 -11.469 1.00 96.44 72 PHE A N 1
ATOM 567 C CA . PHE A 1 72 ? 1.929 -6.462 -10.232 1.00 96.44 72 PHE A CA 1
ATOM 568 C C . PHE A 1 72 ? 0.651 -7.255 -9.974 1.00 96.44 72 PHE A C 1
ATOM 570 O O . PHE A 1 72 ? 0.732 -8.384 -9.495 1.00 96.44 72 PHE A O 1
ATOM 577 N N . ASN A 1 73 ? -0.526 -6.673 -10.255 1.00 96.06 73 ASN A N 1
ATOM 578 C CA . ASN A 1 73 ? -1.824 -7.233 -9.851 1.00 96.06 73 ASN A CA 1
ATOM 579 C C . ASN A 1 73 ? -1.790 -7.795 -8.409 1.00 96.06 73 ASN A C 1
ATOM 581 O O . ASN A 1 73 ? -2.204 -8.922 -8.128 1.00 96.06 73 ASN A O 1
ATOM 585 N N . TRP A 1 74 ? -1.223 -7.008 -7.495 1.00 98.12 74 TRP A N 1
ATOM 586 C CA . TRP A 1 74 ? -0.908 -7.420 -6.132 1.00 98.12 74 TRP A CA 1
ATOM 587 C C . TRP A 1 74 ? -1.887 -6.812 -5.140 1.00 98.12 74 TRP A C 1
ATOM 589 O O . TRP A 1 74 ? -2.453 -5.747 -5.378 1.00 98.12 74 TRP A O 1
ATOM 599 N N . ARG A 1 75 ? -2.094 -7.467 -3.997 1.00 98.19 75 ARG A N 1
ATOM 600 C CA . ARG A 1 75 ? -3.031 -6.999 -2.973 1.00 98.19 75 ARG A CA 1
ATOM 601 C C . ARG A 1 75 ? -2.387 -7.021 -1.603 1.00 98.19 75 ARG A C 1
ATOM 603 O O . ARG A 1 75 ? -2.200 -8.094 -1.039 1.00 98.19 75 ARG A O 1
ATOM 610 N N . PHE A 1 76 ? -2.150 -5.841 -1.044 1.00 98.19 76 PHE A N 1
ATOM 611 C CA . PHE A 1 76 ? -1.880 -5.719 0.381 1.00 98.19 76 PHE A CA 1
ATOM 612 C C . PHE A 1 76 ? -3.183 -5.800 1.165 1.00 98.19 76 PHE A C 1
ATOM 614 O O . PHE A 1 76 ? -4.194 -5.202 0.779 1.00 98.19 76 PHE A O 1
ATOM 621 N N . VAL A 1 77 ? -3.153 -6.543 2.267 1.00 97.25 77 VAL A N 1
ATOM 622 C CA . VAL A 1 77 ? -4.290 -6.702 3.178 1.00 97.25 77 VAL A CA 1
ATOM 623 C C . VAL A 1 77 ? -3.822 -6.352 4.579 1.00 97.25 77 VAL A C 1
ATOM 625 O O . VAL A 1 77 ? -3.033 -7.087 5.163 1.00 97.25 77 VAL A O 1
ATOM 628 N N . PHE A 1 78 ? -4.305 -5.237 5.114 1.00 95.50 78 PHE A N 1
ATOM 629 C CA . PHE A 1 78 ? -3.980 -4.785 6.462 1.00 95.50 78 PHE A CA 1
ATOM 630 C C . PHE A 1 78 ? -5.198 -4.921 7.361 1.00 95.50 78 PHE A C 1
ATOM 632 O O . PHE A 1 78 ? -6.296 -4.508 6.979 1.00 95.50 78 PHE A O 1
ATOM 639 N N . ARG A 1 79 ? -5.001 -5.462 8.561 1.00 93.94 79 ARG A N 1
ATOM 640 C CA . ARG A 1 79 ? -6.040 -5.542 9.589 1.00 93.94 79 ARG A CA 1
ATOM 641 C C . ARG A 1 79 ? -5.656 -4.632 10.737 1.00 93.94 79 ARG A C 1
ATOM 643 O O . ARG A 1 79 ? -4.525 -4.680 11.198 1.00 93.94 79 ARG A O 1
ATOM 650 N N . PHE A 1 80 ? -6.583 -3.795 11.175 1.00 93.31 80 PHE A N 1
ATOM 651 C CA . PHE A 1 80 ? -6.332 -2.841 12.249 1.00 93.31 80 PHE A CA 1
ATOM 652 C C . PHE A 1 80 ? -7.606 -2.569 13.033 1.00 93.31 80 PHE A C 1
ATOM 654 O O . PHE A 1 80 ? -8.715 -2.727 12.520 1.00 93.31 80 PHE A O 1
ATOM 661 N N . ASP A 1 81 ? -7.426 -2.143 14.274 1.00 93.75 81 ASP A N 1
ATOM 662 C CA . ASP A 1 81 ? -8.510 -1.694 15.127 1.00 93.75 81 ASP A CA 1
ATOM 663 C C . ASP A 1 81 ? -8.772 -0.203 14.847 1.00 93.75 81 ASP A C 1
ATOM 665 O O . ASP A 1 81 ? -7.841 0.590 14.702 1.00 93.75 81 ASP A O 1
ATOM 669 N N . TYR A 1 82 ? -10.035 0.196 14.719 1.00 94.25 82 TYR A N 1
ATOM 670 C CA . TYR A 1 82 ? -10.442 1.552 14.344 1.00 94.25 82 TYR A CA 1
ATOM 671 C C . TYR A 1 82 ? -11.569 2.050 15.242 1.00 94.25 82 TYR A C 1
ATOM 673 O O . TYR A 1 82 ? -12.476 1.297 15.597 1.00 94.25 82 TYR A O 1
ATOM 681 N N . LEU A 1 83 ? -11.523 3.333 15.589 1.00 94.88 83 LEU A N 1
ATOM 682 C CA . LEU A 1 83 ? -12.575 4.047 16.304 1.00 94.88 83 LEU A CA 1
ATOM 683 C 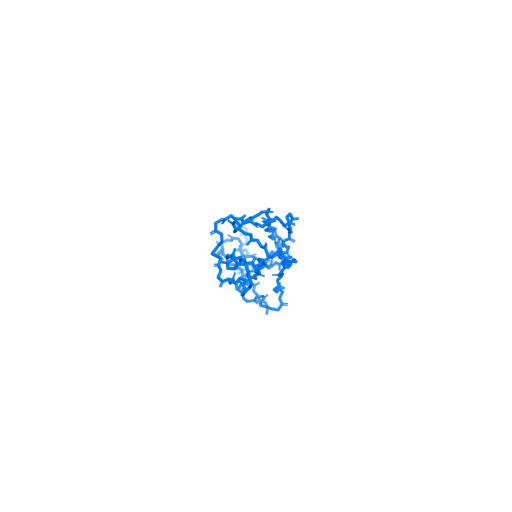C . LEU A 1 83 ? -13.311 4.970 15.317 1.00 94.88 83 LEU A C 1
ATOM 685 O O . LEU A 1 83 ? -12.810 6.0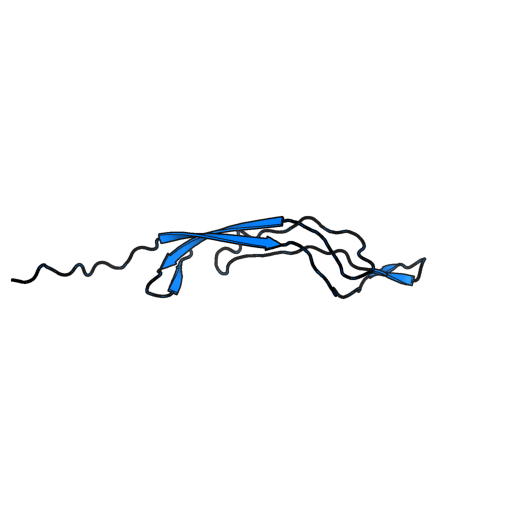54 15.008 1.00 94.88 83 LEU A O 1
ATOM 689 N N . PRO A 1 84 ? -14.496 4.587 14.794 1.00 92.44 84 PRO A N 1
ATOM 690 C CA . PRO A 1 84 ? -15.152 5.332 13.716 1.00 92.44 84 PRO A CA 1
ATOM 691 C C . PRO A 1 84 ? -15.614 6.737 14.097 1.00 92.44 84 PRO A C 1
ATOM 693 O O . PRO A 1 84 ? -15.687 7.619 13.241 1.00 92.44 84 PRO A O 1
ATOM 696 N N . THR A 1 85 ? -15.950 6.949 15.373 1.00 91.81 85 THR A N 1
ATOM 697 C CA . THR A 1 85 ? -16.429 8.254 15.854 1.00 91.81 85 THR A CA 1
ATOM 698 C C . THR A 1 85 ? -15.271 9.245 15.968 1.00 91.81 85 THR A C 1
ATOM 700 O O . THR A 1 85 ? -15.391 10.391 15.538 1.00 91.81 85 THR A O 1
ATOM 703 N N . GLU A 1 86 ? -14.137 8.783 16.486 1.00 91.56 86 GLU A N 1
ATOM 704 C CA . GLU A 1 86 ? -12.905 9.543 16.700 1.00 91.56 86 GLU A CA 1
ATOM 705 C C . GLU A 1 86 ? -12.047 9.636 15.425 1.00 91.56 86 GLU A C 1
ATOM 707 O O . GLU A 1 86 ? -11.229 10.541 15.284 1.00 91.56 86 GLU A O 1
ATOM 712 N N . LYS A 1 87 ? -12.295 8.748 14.457 1.00 91.25 87 LYS A N 1
ATOM 713 C CA . LYS A 1 87 ? -11.556 8.579 13.199 1.00 91.25 87 LYS A CA 1
ATOM 714 C C . LYS A 1 87 ? -10.089 8.196 13.382 1.00 91.25 87 LYS A C 1
ATOM 716 O O . LYS A 1 87 ? -9.240 8.579 12.576 1.00 91.25 87 LYS A O 1
ATOM 721 N N . GLU A 1 88 ? -9.806 7.390 14.396 1.00 91.19 88 GLU A N 1
ATOM 722 C CA . GLU A 1 88 ? -8.447 7.000 14.764 1.00 91.19 88 GLU A CA 1
ATOM 723 C C . GLU A 1 88 ? -8.207 5.503 14.572 1.00 91.19 88 GLU A C 1
ATOM 725 O O . GLU A 1 88 ? -9.045 4.670 14.918 1.00 91.19 88 GLU A O 1
ATOM 730 N N . VAL A 1 89 ? -7.035 5.168 14.027 1.00 90.38 89 VAL A N 1
ATOM 731 C CA . VAL A 1 89 ? -6.503 3.801 14.028 1.00 90.38 89 VAL A CA 1
ATOM 732 C C . VAL A 1 89 ? -5.858 3.548 15.383 1.00 90.38 89 VAL A C 1
ATOM 734 O O . VAL A 1 89 ? -5.050 4.352 15.846 1.00 90.38 89 VAL A O 1
ATOM 737 N N . VAL A 1 90 ? -6.199 2.421 15.995 1.00 88.75 90 VAL A N 1
ATOM 738 C CA . VAL A 1 90 ? -5.647 1.968 17.266 1.00 88.75 90 VAL A CA 1
ATOM 739 C C . VAL A 1 90 ? -4.653 0.848 16.991 1.00 88.75 90 VAL A C 1
ATOM 741 O O . VAL A 1 90 ? -4.968 -0.162 16.366 1.00 88.75 90 VAL A O 1
ATOM 744 N N . TYR A 1 91 ? -3.435 1.047 17.473 1.00 78.38 91 TYR A N 1
ATOM 745 C CA . TYR A 1 91 ? -2.349 0.073 17.460 1.00 78.38 91 TYR A CA 1
ATOM 746 C C . TYR A 1 91 ? -2.087 -0.381 18.905 1.00 78.38 91 TYR A C 1
ATOM 748 O O . TYR A 1 91 ? -2.243 0.414 19.835 1.00 78.38 91 TYR A O 1
ATOM 756 N N . LYS A 1 92 ? -1.758 -1.665 19.094 1.00 66.25 92 LYS A N 1
ATOM 757 C CA . LYS A 1 92 ? -1.422 -2.249 20.406 1.00 66.25 92 LYS A CA 1
ATOM 758 C C . LYS A 1 92 ? 0.062 -2.134 20.713 1.00 66.25 92 LYS A C 1
ATOM 760 O O . LYS A 1 92 ? 0.861 -2.261 19.762 1.00 66.25 92 LYS A O 1
#

Sequence (92 aa):
APPAVDIKPRLPEQYELRVIIWNTDDVFLDDINPFTGDPSSDIYVKGWIKGLDGEKQETDVHFNSLTGEGNFNWRFVFRFDYLPTEKEVVYK

Solvent-accessible surface area (backbone atoms only — not comparable to full-atom values): 5890 Å² total; per-residue (Å²): 130,82,82,86,78,86,80,71,80,85,74,66,44,83,46,76,51,74,50,73,45,53,63,53,65,78,41,80,55,81,45,63,40,92,86,80,64,52,49,16,30,73,46,65,55,75,52,65,53,92,77,39,70,92,66,55,46,69,58,73,74,38,73,67,20,72,69,23,48,37,81,62,76,39,72,49,76,46,76,48,32,32,33,82,90,81,70,42,80,53,68,131

Secondary structure (DSSP, 8-state):
-PPPPP-SPPPPEEEEEEEEEEEE-S----EE-TTT--EEEEE--EE--TT-GGG-EEPPPEEEESSS-EEEEEEEEEEEEEETTTTEEE--

Nearest PDB structures (foldseek):
  9b8k-assembly1_A  TM=8.816E-01  e=1.902E-06  Homo sapiens
  1w3a-assembly1_A  TM=2.383E-01  e=2.119E+00  Laetiporus sulphureus

pLDDT: mean 93.62, std 4.68, range [66.25, 98.31]

Mean predicted aligned error: 5.08 Å

Organism: NCBI:txid704102